Protein AF-A0A1V0TKN7-F1 (afdb_monomer_lite)

Foldseek 3Di:
DDDPPPPDPPLPPPDDDPVLVVVLVVCPPVSDDDPDPPSVVCNCVVVVVVLVVQLCVPPCQVVVPDPDPVVNVVSSVVSSVVVVVVD

Secondary structure (DSSP, 8-state):
-----------------HHHHHHHHHHGGGS-S-TT--HHHHTTHHHHHHHHHHHHTSHHHHH---SSHHHHHHHHHHHHHHHHTT-

Organism: NCBI:txid553510

Radius of gyration: 19.69 Å; chains: 1; bounding box: 36×48×43 Å

pLDDT: mean 71.23, std 16.7, range [33.75, 92.06]

Structure (mmCIF, N/CA/C/O backbone):
data_AF-A0A1V0TKN7-F1
#
_entry.id   AF-A0A1V0TKN7-F1
#
loop_
_atom_site.group_PDB
_atom_site.id
_atom_site.type_symbol
_atom_site.label_atom_id
_atom_site.label_alt_id
_atom_site.label_comp_id
_atom_site.label_asym_id
_atom_site.label_entity_id
_atom_site.label_seq_id
_atom_site.pdbx_PDB_ins_code
_atom_site.Cartn_x
_atom_site.Cartn_y
_atom_site.Cartn_z
_atom_site.occupancy
_atom_site.B_iso_or_equiv
_atom_site.auth_seq_id
_atom_site.auth_comp_id
_atom_site.auth_asym_id
_atom_site.auth_atom_id
_atom_site.pdbx_PDB_model_num
ATOM 1 N N . MET A 1 1 ? 2.518 -18.055 14.065 1.00 36.06 1 MET A N 1
ATOM 2 C CA . MET A 1 1 ? 1.201 -17.479 14.412 1.00 36.06 1 MET A CA 1
ATOM 3 C C . MET A 1 1 ? 1.395 -16.448 15.515 1.00 36.06 1 MET A C 1
ATOM 5 O O . MET A 1 1 ? 1.893 -16.807 16.572 1.00 36.06 1 MET A O 1
ATOM 9 N N . ARG A 1 2 ? 1.114 -15.162 15.267 1.00 33.88 2 ARG A N 1
ATOM 10 C CA . ARG A 1 2 ? 1.075 -14.146 16.333 1.00 33.88 2 ARG A CA 1
ATOM 11 C C . ARG A 1 2 ? -0.401 -13.849 16.599 1.00 33.88 2 ARG A C 1
ATOM 13 O O . ARG A 1 2 ? -1.098 -13.558 15.632 1.00 33.88 2 ARG A O 1
ATOM 20 N N . PRO A 1 3 ? -0.885 -13.962 17.844 1.00 33.75 3 PRO A N 1
ATOM 21 C CA . PRO A 1 3 ? -2.301 -13.799 18.135 1.00 33.75 3 PRO A CA 1
ATOM 22 C C . PRO A 1 3 ? -2.754 -12.388 17.753 1.00 33.75 3 PRO A C 1
ATOM 24 O O . PRO A 1 3 ? -2.005 -11.419 17.928 1.00 33.75 3 PRO A O 1
ATOM 27 N N . CYS A 1 4 ? -3.983 -12.276 17.242 1.00 38.31 4 CYS A N 1
ATOM 28 C CA . CYS A 1 4 ? -4.685 -11.014 17.055 1.00 38.31 4 CYS A CA 1
ATOM 29 C C . CYS A 1 4 ? -4.748 -10.298 18.408 1.00 38.31 4 CYS A C 1
ATOM 31 O O . CYS A 1 4 ? -5.618 -10.576 19.233 1.00 38.31 4 CYS A O 1
ATOM 33 N N . ARG A 1 5 ? -3.798 -9.392 18.675 1.00 46.47 5 ARG A N 1
ATOM 34 C CA . ARG A 1 5 ? -3.867 -8.507 19.839 1.00 46.47 5 ARG A CA 1
ATOM 35 C C . ARG A 1 5 ? -5.179 -7.742 19.707 1.00 46.47 5 ARG A C 1
ATOM 37 O O . ARG A 1 5 ? -5.310 -6.932 18.790 1.00 46.47 5 ARG A O 1
ATOM 44 N N . ARG A 1 6 ? -6.151 -8.030 20.584 1.00 46.09 6 ARG A N 1
ATOM 45 C CA . ARG A 1 6 ? -7.366 -7.223 20.748 1.00 46.09 6 ARG A CA 1
ATOM 46 C C . ARG A 1 6 ? -6.908 -5.778 20.890 1.00 46.09 6 ARG A C 1
ATOM 48 O O . ARG A 1 6 ? -6.336 -5.408 21.911 1.00 46.09 6 ARG A O 1
ATOM 55 N N . ALA A 1 7 ? -7.096 -4.990 19.837 1.00 46.09 7 ALA A N 1
ATOM 56 C CA . ALA A 1 7 ? -6.842 -3.568 19.894 1.00 46.09 7 ALA A CA 1
ATOM 57 C C . ALA A 1 7 ? -7.810 -3.008 20.936 1.00 46.09 7 ALA A C 1
ATOM 59 O O . ALA A 1 7 ? -9.028 -3.108 20.773 1.00 46.09 7 ALA A O 1
ATOM 60 N N . ALA A 1 8 ? -7.258 -2.487 22.031 1.00 43.69 8 ALA A N 1
ATOM 61 C CA . ALA A 1 8 ? -8.008 -1.684 22.975 1.00 43.69 8 ALA A CA 1
ATOM 62 C C . ALA A 1 8 ? -8.813 -0.650 22.179 1.00 43.69 8 ALA A C 1
ATOM 64 O O . ALA A 1 8 ? -8.299 -0.048 21.231 1.00 43.69 8 ALA A O 1
ATOM 65 N N . ARG A 1 9 ? -10.096 -0.506 22.524 1.00 43.84 9 ARG A N 1
ATOM 66 C CA . ARG A 1 9 ? -11.015 0.468 21.931 1.00 43.84 9 ARG A CA 1
ATOM 67 C C . ARG A 1 9 ? -10.557 1.881 22.283 1.00 43.84 9 ARG A C 1
ATOM 69 O O . ARG A 1 9 ? -11.174 2.559 23.094 1.00 43.84 9 ARG A O 1
ATOM 76 N N . THR A 1 10 ? -9.503 2.356 21.648 1.00 47.59 10 THR A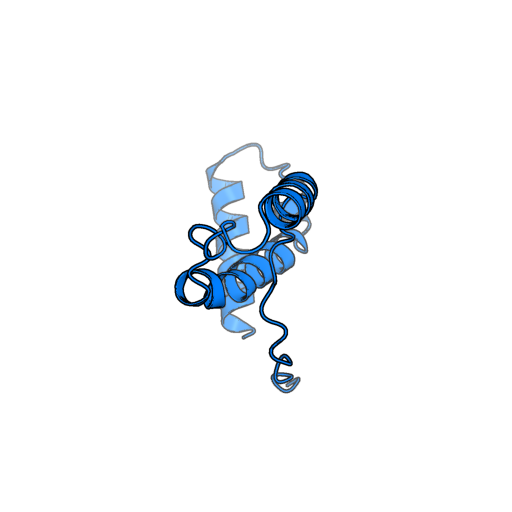 N 1
ATOM 77 C CA . THR A 1 10 ? -9.257 3.784 21.532 1.00 47.59 10 THR A CA 1
ATOM 78 C C . THR A 1 10 ? -9.897 4.163 20.213 1.00 47.59 10 THR A C 1
ATOM 80 O O . THR A 1 10 ? -9.281 4.053 19.156 1.00 47.59 10 THR A O 1
ATOM 83 N N . GLY A 1 11 ? -11.192 4.499 20.252 1.00 42.59 11 GLY A N 1
ATOM 84 C CA . GLY A 1 11 ? -11.837 5.112 19.096 1.00 42.59 11 GLY A CA 1
ATOM 85 C C . GLY A 1 11 ? -10.949 6.270 18.663 1.00 42.59 11 GLY A C 1
ATOM 86 O O . GLY A 1 11 ? -10.656 7.129 19.498 1.00 42.59 11 GLY A O 1
ATOM 87 N N . LEU A 1 12 ? -10.439 6.238 17.427 1.00 46.88 12 LEU A N 1
ATOM 88 C CA . LEU A 1 12 ? -9.613 7.317 16.900 1.00 46.88 12 LEU A CA 1
ATOM 89 C C . LEU A 1 12 ? -10.453 8.588 16.959 1.00 46.88 12 LEU A C 1
ATOM 91 O O . LEU A 1 12 ? -11.324 8.841 16.128 1.00 46.88 12 LEU A O 1
ATOM 95 N N . ARG A 1 13 ? -10.225 9.361 18.017 1.00 45.69 13 ARG A N 1
ATOM 96 C CA . ARG A 1 13 ? -10.773 10.690 18.182 1.00 45.69 13 ARG A CA 1
ATOM 97 C C . ARG A 1 13 ? -9.937 11.534 17.234 1.00 45.69 13 ARG A C 1
ATOM 99 O O . ARG A 1 13 ? -8.844 11.960 17.597 1.00 45.69 13 ARG A O 1
ATOM 106 N N . LEU A 1 14 ? -10.403 11.679 15.993 1.00 54.38 14 LEU A N 1
ATOM 107 C CA . LEU A 1 14 ? -9.840 12.666 15.080 1.00 54.38 14 LEU A CA 1
ATOM 108 C C . LEU A 1 14 ? -9.738 13.983 15.866 1.00 54.38 14 LEU A C 1
ATOM 110 O O . LEU A 1 14 ? -10.723 14.369 16.506 1.00 54.38 14 LEU A O 1
ATOM 114 N N . PRO A 1 15 ? -8.556 14.617 15.934 1.00 53.53 15 PRO A N 1
ATOM 115 C CA . PRO A 1 15 ? -8.379 15.794 16.762 1.00 53.53 15 PRO A CA 1
ATOM 116 C C . PRO A 1 15 ? -9.318 16.886 16.254 1.00 53.53 15 PRO A C 1
ATOM 118 O O . PRO A 1 15 ? -9.200 17.358 15.124 1.00 53.53 15 PRO A O 1
ATOM 121 N N . GLU A 1 16 ? -10.275 17.270 17.095 1.00 60.47 16 GLU A N 1
ATOM 122 C CA . GLU A 1 16 ? -11.126 18.426 16.844 1.00 60.47 16 GLU A CA 1
ATOM 123 C C . GLU A 1 16 ? -10.216 19.645 16.644 1.00 60.47 16 GLU A C 1
ATOM 125 O O . GLU A 1 16 ? -9.268 19.851 17.416 1.00 60.47 16 GLU A O 1
ATOM 130 N N . ARG A 1 17 ? -10.451 20.433 15.583 1.00 61.19 17 ARG A N 1
ATOM 131 C CA . ARG A 1 17 ? -9.615 21.608 15.297 1.00 61.19 17 ARG A CA 1
ATOM 132 C C . ARG A 1 17 ? -9.600 22.493 16.545 1.00 61.19 17 ARG A C 1
ATOM 134 O O . ARG A 1 17 ? -10.660 22.807 17.079 1.00 61.19 17 ARG A O 1
ATOM 141 N N . LYS A 1 18 ? -8.419 22.938 17.000 1.00 64.75 18 LYS A N 1
ATOM 142 C CA . LYS A 1 18 ? -8.269 23.727 18.246 1.00 64.75 18 LYS A CA 1
ATOM 143 C C . LYS A 1 18 ? -9.270 24.895 18.335 1.00 64.75 18 LYS A C 1
ATOM 145 O O . LYS A 1 18 ? -9.864 25.117 19.385 1.00 64.75 18 LYS A O 1
ATOM 150 N N . ASN A 1 19 ? -9.538 25.559 17.209 1.00 66.88 19 ASN A N 1
ATOM 151 C CA . ASN A 1 19 ? -10.462 26.695 17.125 1.00 66.88 19 ASN A CA 1
ATOM 152 C C . ASN A 1 19 ? -11.940 26.303 17.326 1.00 66.88 19 ASN A C 1
ATOM 154 O O . ASN A 1 19 ? -12.710 27.113 17.834 1.00 66.88 19 ASN A O 1
ATOM 158 N N . GLN A 1 20 ? -12.343 25.071 16.987 1.00 68.44 20 GLN A N 1
ATOM 159 C CA . GLN A 1 20 ? -13.698 24.564 17.250 1.00 68.44 20 GLN A CA 1
ATOM 160 C C . GLN A 1 20 ? -13.934 24.372 18.750 1.00 68.44 20 GLN A C 1
ATOM 162 O O . GLN A 1 20 ? -14.962 24.814 19.259 1.00 68.44 20 GLN A O 1
ATOM 167 N N . LYS A 1 21 ? -12.949 23.821 19.474 1.00 67.56 21 LYS A N 1
ATOM 168 C CA . LYS A 1 21 ? -12.998 23.703 20.941 1.00 67.56 21 LYS A CA 1
ATOM 169 C C . LYS A 1 21 ? -13.138 25.062 21.623 1.00 67.56 21 LYS A C 1
ATOM 171 O O . LYS A 1 21 ? -14.007 25.225 22.473 1.00 67.56 21 LYS A O 1
ATOM 176 N N . VAL A 1 22 ? -12.312 26.032 21.224 1.00 72.69 22 VAL A N 1
ATOM 177 C CA . VAL A 1 22 ? -12.333 27.392 21.791 1.00 72.69 22 VAL A CA 1
ATOM 178 C C . VAL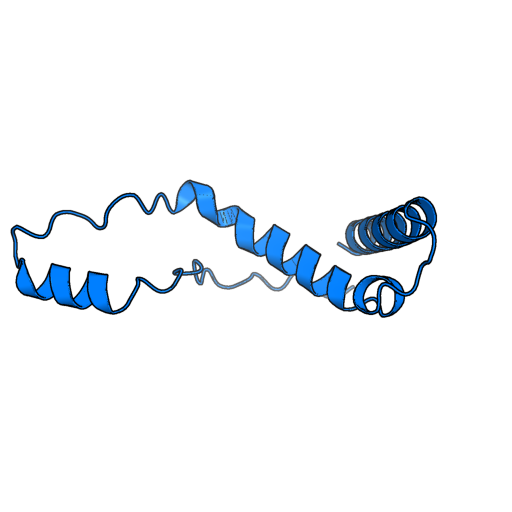 A 1 22 ? -13.663 28.086 21.492 1.00 72.69 22 VAL A C 1
ATOM 180 O O . VAL A 1 22 ? -14.266 28.673 22.383 1.00 72.69 22 VAL A O 1
ATOM 183 N N . ASN A 1 23 ? -14.172 27.984 20.262 1.00 74.62 23 ASN A N 1
ATOM 184 C CA . ASN A 1 23 ? -15.449 28.593 19.887 1.00 74.62 23 ASN A CA 1
ATOM 185 C C . ASN A 1 23 ? -16.643 27.927 20.598 1.00 74.62 23 ASN A C 1
ATOM 187 O O . ASN A 1 23 ? -17.596 28.604 20.971 1.00 74.62 23 ASN A O 1
ATOM 191 N N . ARG A 1 24 ? -16.577 26.613 20.854 1.00 70.31 24 ARG A N 1
ATOM 192 C CA . ARG A 1 24 ? -17.576 25.893 21.657 1.00 70.31 24 ARG A CA 1
ATOM 193 C C . ARG A 1 24 ? -17.545 26.320 23.123 1.00 70.31 24 ARG A C 1
ATOM 195 O O . ARG A 1 24 ? -18.601 26.575 23.687 1.00 70.31 24 ARG A O 1
ATOM 202 N N . GLN A 1 25 ? -16.356 26.457 23.711 1.00 73.12 25 GLN A N 1
ATOM 203 C CA . GLN A 1 25 ? -16.198 26.986 25.071 1.00 73.12 25 GLN A CA 1
ATOM 204 C C . GLN A 1 25 ? -16.758 28.410 25.189 1.00 73.12 25 GLN A C 1
ATOM 206 O O . GLN A 1 25 ? -17.451 28.705 26.155 1.00 73.12 25 GLN A O 1
ATOM 211 N N . ARG A 1 26 ? -16.544 29.262 24.174 1.00 76.38 26 ARG A N 1
ATOM 212 C CA . ARG A 1 26 ? -17.115 30.621 24.115 1.00 76.38 26 ARG A CA 1
ATOM 213 C C . ARG A 1 26 ? -18.643 30.645 24.003 1.00 76.38 26 ARG A C 1
ATOM 215 O O . ARG A 1 26 ? -19.258 31.583 24.487 1.00 76.38 26 ARG A O 1
ATOM 222 N N . ARG A 1 27 ? -19.253 29.641 23.364 1.00 72.94 27 ARG A N 1
ATOM 223 C CA . ARG A 1 27 ? -20.714 29.548 23.169 1.00 72.94 27 ARG A CA 1
ATOM 224 C C . ARG A 1 27 ? -21.460 28.925 24.357 1.00 72.94 27 ARG A C 1
ATOM 226 O O . ARG A 1 27 ? -22.688 28.962 24.371 1.00 72.94 27 ARG A O 1
ATOM 233 N N . GLY A 1 28 ? -20.753 28.365 25.343 1.00 71.19 28 GLY A N 1
ATOM 234 C CA . GLY A 1 28 ? -21.357 27.816 26.561 1.00 71.19 28 GLY A CA 1
ATOM 235 C C . GLY A 1 28 ? -22.456 26.784 26.272 1.00 71.19 28 GLY A C 1
ATOM 236 O O . GLY A 1 28 ? -22.309 25.935 25.394 1.00 71.19 28 GLY A O 1
ATOM 237 N N . SER A 1 29 ? -23.580 26.874 26.985 1.00 65.56 29 SER A N 1
ATOM 238 C CA . SER A 1 29 ? -24.750 25.993 26.832 1.00 65.56 29 SER A CA 1
ATOM 239 C C . SER A 1 29 ? -25.466 26.108 25.476 1.00 65.56 29 SER A C 1
ATOM 241 O O . SER A 1 29 ? -26.178 25.183 25.095 1.00 65.56 29 SER A O 1
ATOM 243 N N . GLN A 1 30 ? -25.250 27.192 24.719 1.00 68.38 30 GLN A N 1
ATOM 244 C CA . GLN A 1 30 ? -25.758 27.351 23.346 1.00 68.38 30 GLN A CA 1
ATOM 245 C C . GLN A 1 30 ? -24.851 26.686 22.299 1.00 68.38 30 GLN A C 1
ATOM 247 O O . GLN A 1 30 ? -25.204 26.570 21.122 1.00 68.38 30 GLN A O 1
ATOM 252 N N . GLY A 1 31 ? -23.661 26.242 22.708 1.00 64.44 31 GLY A N 1
ATOM 253 C CA . GLY A 1 31 ? -22.771 25.431 21.894 1.00 64.44 31 GLY A CA 1
ATOM 254 C C . GLY A 1 31 ? -23.332 24.022 21.775 1.00 64.44 31 GLY A C 1
ATOM 255 O O . GLY A 1 31 ? -22.929 23.139 22.533 1.00 64.44 31 GLY A O 1
ATOM 256 N N . GLY A 1 32 ? -24.263 23.832 20.838 1.00 64.31 32 GLY A N 1
ATOM 257 C CA . GLY A 1 32 ? -24.897 22.548 20.548 1.00 64.31 32 GLY A CA 1
ATOM 258 C C . GLY A 1 32 ? -23.908 21.388 20.336 1.00 64.31 32 GLY A C 1
ATOM 259 O O . GLY A 1 32 ? -22.684 21.576 20.325 1.00 64.31 32 GLY A O 1
ATOM 260 N N . PRO A 1 33 ? -24.419 20.155 20.178 1.00 59.22 33 PRO A N 1
ATOM 261 C CA . PRO A 1 33 ? -23.586 18.969 20.025 1.00 59.22 33 PRO A CA 1
ATOM 262 C C . PRO A 1 33 ? -22.538 19.161 18.920 1.00 59.22 33 PRO A C 1
ATOM 264 O O . PRO A 1 33 ? -22.837 19.807 17.909 1.00 59.22 33 PRO A O 1
ATOM 267 N N . PRO A 1 34 ? -21.315 18.623 19.092 1.00 61.41 34 PRO A N 1
ATOM 268 C CA . PRO A 1 34 ? -20.275 18.727 18.078 1.00 61.41 34 PRO A CA 1
ATOM 269 C C . PRO A 1 34 ? -20.839 18.262 16.736 1.00 61.41 34 PRO A C 1
ATOM 271 O O . PRO A 1 34 ? -21.388 17.166 16.613 1.00 61.41 34 PRO A O 1
ATOM 274 N N . THR A 1 35 ? -20.765 19.146 15.748 1.00 60.19 35 THR A N 1
ATOM 275 C CA . THR A 1 35 ? -21.451 18.994 14.471 1.00 60.19 35 THR A CA 1
ATOM 276 C C . THR A 1 35 ? -20.891 17.773 13.738 1.00 60.19 35 THR A C 1
ATOM 278 O O . THR A 1 35 ? -19.737 17.766 13.318 1.00 60.19 35 THR A O 1
ATOM 281 N N . GLY A 1 36 ? -21.705 16.723 13.600 1.00 56.28 36 GLY A N 1
ATOM 282 C CA . GLY A 1 36 ? -21.523 15.688 12.579 1.00 56.28 36 GLY A CA 1
ATOM 283 C C . GLY A 1 36 ? -20.436 14.630 12.803 1.00 56.28 36 GLY A C 1
ATOM 284 O O . GLY A 1 36 ? -20.027 13.998 11.830 1.00 56.28 36 GLY A O 1
ATOM 285 N N . PHE A 1 37 ? -19.972 14.369 14.031 1.00 54.00 37 PHE A N 1
ATOM 286 C CA . PHE A 1 37 ? -19.088 13.216 14.266 1.00 54.00 37 PHE A CA 1
ATOM 287 C C . PHE A 1 37 ? -19.898 11.925 14.449 1.00 54.00 37 PHE A C 1
ATOM 289 O O . PHE A 1 37 ? -20.139 11.463 15.564 1.00 54.00 37 PHE A O 1
ATOM 296 N N . VAL A 1 38 ? -20.327 11.323 13.337 1.00 54.94 38 VAL A N 1
ATOM 297 C CA . VAL A 1 38 ? -20.937 9.986 13.351 1.00 54.94 38 VAL A CA 1
ATOM 298 C C . VAL A 1 38 ? -19.822 8.958 13.504 1.00 54.94 38 VAL A C 1
ATOM 300 O O . VAL A 1 38 ? -19.255 8.456 12.534 1.00 54.94 38 VAL A O 1
ATOM 303 N N . GLN A 1 39 ? -19.505 8.655 14.758 1.00 57.16 39 GLN A N 1
ATOM 304 C CA . GLN A 1 39 ? -18.473 7.703 15.166 1.00 57.16 39 GLN A CA 1
ATOM 305 C C . GLN A 1 39 ? -18.633 6.342 14.461 1.00 57.16 39 GLN A C 1
ATOM 307 O O . GLN A 1 39 ? -17.640 5.744 14.056 1.00 57.16 39 GLN A O 1
ATOM 312 N N . ALA A 1 40 ? -19.880 5.919 14.205 1.00 58.81 40 ALA A N 1
ATOM 313 C CA . ALA A 1 40 ? -20.224 4.687 13.490 1.00 58.81 40 ALA A CA 1
ATOM 314 C C . ALA A 1 40 ? -19.650 4.612 12.062 1.00 58.81 40 ALA A C 1
ATOM 316 O O . ALA A 1 40 ? -19.244 3.537 11.624 1.00 58.81 40 ALA A O 1
ATOM 317 N N . ARG A 1 41 ? -19.542 5.743 11.348 1.00 58.81 41 ARG A N 1
ATOM 318 C CA . ARG A 1 41 ? -19.004 5.777 9.975 1.00 58.81 41 ARG A CA 1
ATOM 319 C C . ARG A 1 41 ? -17.472 5.675 9.940 1.00 58.81 41 ARG A C 1
ATOM 321 O O . ARG A 1 41 ? -16.915 5.327 8.906 1.00 58.81 41 ARG A O 1
ATOM 328 N N . TYR A 1 42 ? -16.800 5.939 11.064 1.00 60.78 42 TYR A N 1
ATOM 329 C CA . TYR A 1 42 ? -15.336 6.016 11.169 1.00 60.78 42 TYR A CA 1
ATOM 330 C C . TYR A 1 42 ? -14.677 4.831 11.894 1.00 60.78 42 TYR A C 1
ATOM 332 O O . TYR A 1 42 ? -13.452 4.784 11.996 1.00 60.78 42 TYR A O 1
ATOM 340 N N . VAL A 1 43 ? -15.448 3.849 12.376 1.00 65.25 43 VAL A N 1
ATOM 341 C CA . VAL A 1 43 ? -14.896 2.699 13.123 1.00 65.25 43 VAL A CA 1
ATOM 342 C C . VAL A 1 43 ? -1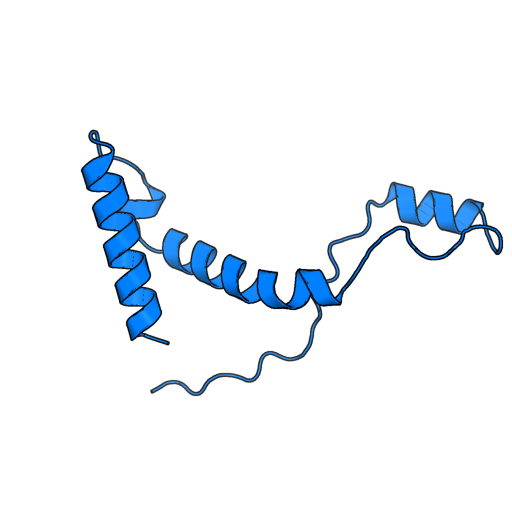3.952 1.854 12.263 1.00 65.25 43 VAL A C 1
ATOM 344 O O . VAL A 1 43 ? -12.920 1.392 12.747 1.00 65.25 43 VAL A O 1
ATOM 347 N N . ARG A 1 44 ? -14.265 1.692 10.973 1.00 68.50 44 ARG A N 1
ATOM 348 C CA . ARG A 1 44 ? -13.485 0.848 10.054 1.00 68.50 44 ARG A CA 1
ATOM 349 C C . ARG A 1 44 ? -12.298 1.564 9.402 1.00 68.50 44 ARG A C 1
ATOM 351 O O . ARG A 1 44 ? -11.450 0.904 8.808 1.00 68.50 44 ARG A O 1
ATOM 358 N N . SER A 1 45 ? -12.170 2.886 9.555 1.00 68.25 45 SER A N 1
ATOM 359 C CA . SER A 1 45 ? -11.061 3.653 8.960 1.00 68.25 45 SER A CA 1
ATOM 360 C C . SER A 1 45 ? -9.695 3.219 9.496 1.00 68.25 45 SER A C 1
ATOM 362 O O . SER A 1 45 ? -8.729 3.174 8.746 1.00 68.25 45 SER A O 1
ATOM 364 N N . ASN A 1 46 ? -9.625 2.793 10.760 1.00 79.06 46 ASN A N 1
ATOM 365 C CA . ASN A 1 46 ? -8.399 2.272 11.370 1.00 79.06 46 ASN A CA 1
ATOM 366 C C . ASN A 1 46 ? -7.884 0.987 10.687 1.00 79.06 46 ASN A C 1
ATOM 368 O O . ASN A 1 46 ? -6.689 0.705 10.707 1.00 79.06 46 ASN A O 1
ATOM 372 N N . GLU A 1 47 ? -8.773 0.174 10.109 1.00 78.75 47 GLU A N 1
ATOM 373 C CA . GLU A 1 47 ? -8.383 -1.029 9.359 1.00 78.75 47 GLU A CA 1
ATOM 374 C C . GLU A 1 47 ? -7.752 -0.630 8.025 1.00 78.75 47 GLU A C 1
ATOM 376 O O . GLU A 1 47 ? -6.660 -1.084 7.689 1.00 78.75 47 GLU A O 1
ATOM 381 N N . VAL A 1 48 ? -8.398 0.297 7.315 1.00 80.94 48 VAL A N 1
ATOM 382 C CA . VAL A 1 48 ? -7.908 0.845 6.045 1.00 80.94 48 VAL A CA 1
ATOM 383 C C . VAL A 1 48 ? -6.562 1.549 6.234 1.00 80.94 48 VAL A C 1
ATOM 385 O O . VAL A 1 48 ? -5.619 1.284 5.491 1.00 80.94 48 VAL A O 1
ATOM 388 N N . GLU A 1 49 ? -6.431 2.393 7.258 1.00 82.69 49 GLU A N 1
ATOM 389 C CA . GLU A 1 49 ? -5.184 3.090 7.588 1.00 82.69 49 GLU A CA 1
ATOM 390 C C . GLU A 1 49 ? -4.055 2.116 7.924 1.00 82.69 49 GLU A C 1
ATOM 392 O O . GLU A 1 49 ? -2.932 2.292 7.445 1.00 82.69 49 GLU A O 1
ATOM 397 N N . ARG A 1 50 ? -4.340 1.051 8.686 1.00 83.69 50 ARG A N 1
ATOM 398 C CA . ARG A 1 50 ? -3.356 -0.002 8.965 1.00 83.69 50 ARG A CA 1
ATOM 399 C C . ARG A 1 50 ? -2.918 -0.723 7.695 1.00 83.69 50 ARG A C 1
ATOM 401 O O . ARG A 1 50 ? -1.720 -0.951 7.530 1.00 83.69 50 ARG A O 1
ATOM 408 N N . CYS A 1 51 ? -3.844 -1.025 6.787 1.00 83.75 51 CYS A N 1
ATOM 409 C CA . CYS A 1 51 ? -3.512 -1.636 5.503 1.00 83.75 51 CYS A CA 1
ATOM 410 C C . CYS A 1 51 ? -2.641 -0.718 4.639 1.00 83.75 51 CYS A C 1
ATOM 412 O O . CYS A 1 51 ? -1.619 -1.154 4.113 1.00 83.75 51 CYS A O 1
ATOM 414 N N . ILE A 1 52 ? -2.979 0.569 4.556 1.00 83.62 52 ILE A N 1
ATOM 415 C CA . ILE A 1 52 ? -2.181 1.561 3.823 1.00 83.62 52 ILE A CA 1
ATOM 416 C C . ILE A 1 52 ? -0.793 1.715 4.453 1.00 83.62 52 ILE A C 1
ATOM 418 O O . ILE A 1 52 ? 0.204 1.786 3.737 1.00 83.62 52 ILE A O 1
ATOM 422 N N . ASN A 1 53 ? -0.699 1.740 5.782 1.00 87.25 53 ASN A N 1
ATOM 423 C CA . ASN A 1 53 ? 0.584 1.845 6.468 1.00 87.25 53 ASN A CA 1
ATOM 424 C C . ASN A 1 53 ? 1.458 0.599 6.239 1.00 87.25 53 ASN A C 1
ATOM 426 O O . ASN A 1 53 ? 2.665 0.717 6.047 1.00 87.25 53 ASN A O 1
ATOM 430 N N . ALA A 1 54 ? 0.851 -0.588 6.179 1.00 86.38 54 ALA A N 1
ATOM 431 C CA . ALA A 1 54 ? 1.549 -1.817 5.815 1.00 86.38 54 ALA A CA 1
ATOM 432 C C . ALA A 1 54 ? 2.004 -1.815 4.344 1.00 86.38 54 ALA A C 1
ATOM 434 O O . ALA A 1 54 ? 3.129 -2.221 4.061 1.00 86.38 54 ALA A O 1
ATOM 435 N N . LEU A 1 55 ? 1.183 -1.296 3.422 1.00 87.75 55 LEU A N 1
ATOM 436 C CA . LEU A 1 55 ? 1.552 -1.117 2.011 1.00 87.75 55 LEU A CA 1
ATOM 437 C C . LEU A 1 55 ? 2.742 -0.163 1.840 1.00 87.75 55 LEU A C 1
ATOM 439 O O . LEU A 1 55 ? 3.648 -0.438 1.057 1.00 87.75 55 LEU A O 1
ATOM 443 N N . LYS A 1 56 ? 2.792 0.916 2.626 1.00 86.25 56 LYS A N 1
ATOM 444 C CA . LYS A 1 56 ? 3.933 1.848 2.658 1.00 86.25 56 LYS A CA 1
ATOM 445 C C . LYS A 1 56 ? 5.227 1.215 3.185 1.00 86.25 56 LYS A C 1
ATOM 447 O O . LYS A 1 56 ? 6.297 1.759 2.943 1.00 86.25 56 LYS A O 1
ATOM 452 N N . GLY A 1 57 ? 5.155 0.067 3.864 1.00 86.06 57 GLY A N 1
ATOM 453 C CA . GLY A 1 57 ? 6.333 -0.706 4.267 1.00 86.06 57 GLY A CA 1
ATOM 454 C C . GLY A 1 57 ? 7.025 -1.431 3.107 1.00 86.06 57 GLY A C 1
ATOM 455 O O . GLY A 1 57 ? 8.191 -1.806 3.224 1.00 86.06 57 GLY A O 1
ATOM 456 N N . PHE A 1 58 ? 6.347 -1.62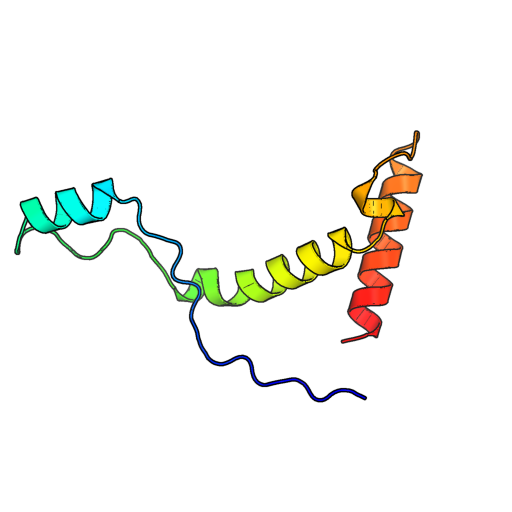1 1.971 1.00 86.62 58 PHE A N 1
ATOM 457 C CA . PHE A 1 58 ? 6.957 -2.227 0.793 1.00 86.62 58 PHE A CA 1
ATOM 458 C C . PHE A 1 58 ? 7.752 -1.173 0.031 1.00 86.62 58 PHE A C 1
ATOM 460 O O . PHE A 1 58 ? 7.177 -0.274 -0.580 1.00 86.62 58 PHE A O 1
ATOM 467 N N . ARG A 1 59 ? 9.083 -1.312 0.019 1.00 86.38 59 ARG A N 1
ATOM 468 C CA . ARG A 1 59 ? 9.992 -0.362 -0.642 1.00 86.38 59 ARG A CA 1
ATOM 469 C C . ARG A 1 59 ? 9.595 -0.089 -2.095 1.00 86.38 59 ARG A C 1
ATOM 471 O O . ARG A 1 59 ? 9.537 1.069 -2.470 1.00 86.38 59 ARG A O 1
ATOM 478 N N . ALA A 1 60 ? 9.237 -1.121 -2.864 1.00 83.81 60 ALA A N 1
ATOM 479 C CA . ALA A 1 60 ? 8.794 -0.977 -4.256 1.00 83.81 60 ALA A CA 1
ATOM 480 C C . ALA A 1 60 ? 7.566 -0.055 -4.409 1.00 83.81 60 ALA A C 1
ATOM 482 O O . ALA A 1 60 ? 7.529 0.787 -5.302 1.00 83.81 60 ALA A O 1
ATOM 483 N N . VAL A 1 61 ? 6.599 -0.164 -3.492 1.00 84.62 61 VAL A N 1
ATOM 484 C CA . VAL A 1 61 ? 5.395 0.682 -3.466 1.00 84.62 61 VAL A CA 1
ATOM 485 C C . VAL A 1 61 ? 5.727 2.092 -2.967 1.00 84.62 61 VAL A C 1
ATOM 487 O O . VAL A 1 61 ? 5.255 3.073 -3.536 1.00 84.62 61 VAL A O 1
ATOM 490 N N . ALA A 1 62 ? 6.556 2.205 -1.927 1.00 86.00 62 ALA A N 1
ATOM 491 C CA . ALA A 1 62 ? 6.905 3.476 -1.298 1.00 86.00 62 ALA A CA 1
ATOM 492 C C . ALA A 1 62 ? 7.751 4.377 -2.202 1.00 86.00 62 ALA A C 1
ATOM 494 O O . ALA A 1 62 ? 7.550 5.589 -2.231 1.00 86.00 62 ALA A O 1
ATOM 495 N N . THR A 1 63 ? 8.699 3.796 -2.937 1.00 85.69 63 THR A N 1
ATOM 496 C CA . THR A 1 63 ? 9.637 4.571 -3.752 1.00 85.69 63 THR A CA 1
ATOM 497 C C . THR A 1 63 ? 9.083 4.952 -5.120 1.00 85.69 63 THR A C 1
ATOM 499 O O . THR A 1 63 ? 9.632 5.849 -5.745 1.00 85.69 63 THR A O 1
ATOM 502 N N . ARG A 1 64 ? 8.016 4.286 -5.595 1.00 82.75 64 ARG A N 1
ATOM 503 C CA . ARG A 1 64 ? 7.320 4.581 -6.864 1.00 82.75 64 ARG A CA 1
ATOM 504 C C . ARG A 1 64 ? 8.274 4.863 -8.045 1.00 82.75 64 ARG A C 1
ATOM 506 O O . ARG A 1 64 ? 8.092 5.824 -8.784 1.00 82.75 64 ARG A O 1
ATOM 513 N N . TYR A 1 65 ? 9.295 4.023 -8.228 1.00 80.62 65 TYR A N 1
ATOM 514 C CA . TYR A 1 65 ? 10.263 4.170 -9.329 1.00 80.62 65 TYR A CA 1
ATOM 515 C C . TYR A 1 65 ? 9.826 3.483 -10.632 1.00 80.62 65 TYR A C 1
ATOM 517 O O . TYR A 1 65 ? 10.524 3.562 -11.643 1.00 80.62 65 TYR A O 1
ATOM 525 N N . ASP A 1 66 ? 8.669 2.823 -10.636 1.00 80.88 66 ASP A N 1
ATOM 526 C CA . ASP A 1 66 ? 8.129 2.184 -11.828 1.00 80.88 66 ASP A CA 1
ATOM 527 C C . ASP A 1 66 ? 7.762 3.225 -12.893 1.00 80.88 66 ASP A C 1
ATOM 529 O O . ASP A 1 66 ? 6.854 4.037 -12.717 1.00 80.88 66 ASP A O 1
ATOM 533 N N . LYS A 1 67 ? 8.439 3.167 -14.046 1.00 84.50 67 LYS A N 1
ATOM 534 C CA . LYS A 1 67 ? 8.168 4.051 -15.197 1.00 84.50 67 LYS A CA 1
ATOM 535 C C . LYS A 1 67 ? 6.796 3.815 -15.836 1.00 84.50 67 LYS A C 1
ATOM 537 O O . LYS A 1 67 ? 6.311 4.661 -16.579 1.00 84.50 67 LYS A O 1
ATOM 542 N N . ARG A 1 68 ? 6.192 2.645 -15.608 1.00 90.50 68 ARG A N 1
ATOM 543 C CA . ARG A 1 68 ? 4.945 2.215 -16.251 1.00 90.50 68 ARG A CA 1
ATOM 544 C C . ARG A 1 68 ? 3.862 1.999 -15.199 1.00 90.50 68 ARG A C 1
ATOM 546 O O . ARG A 1 68 ? 4.066 1.259 -14.239 1.00 90.50 68 ARG A O 1
ATOM 553 N N . ALA A 1 69 ? 2.690 2.594 -15.422 1.00 88.25 69 ALA A N 1
ATOM 554 C CA . ALA A 1 69 ? 1.577 2.552 -14.473 1.00 88.25 69 ALA A CA 1
ATOM 555 C C . ALA A 1 69 ? 1.126 1.119 -14.142 1.00 88.25 69 ALA A C 1
ATOM 557 O O . ALA A 1 69 ? 0.858 0.816 -12.984 1.00 88.25 69 ALA A O 1
ATOM 558 N N . TYR A 1 70 ? 1.102 0.213 -15.124 1.00 91.44 70 TYR A N 1
ATOM 559 C CA . TYR A 1 70 ? 0.683 -1.172 -14.892 1.00 91.44 70 TYR A CA 1
ATOM 560 C C . TYR A 1 70 ? 1.655 -1.953 -13.995 1.00 91.44 70 TYR A C 1
ATOM 562 O O . TYR A 1 70 ? 1.217 -2.819 -13.244 1.00 91.44 70 TYR A O 1
ATOM 570 N N . VAL A 1 71 ? 2.958 -1.636 -14.027 1.00 89.31 71 VAL A N 1
ATOM 571 C CA . VAL A 1 71 ? 3.949 -2.284 -13.153 1.00 89.31 71 VAL A CA 1
ATOM 572 C C . VAL A 1 71 ? 3.714 -1.839 -11.715 1.00 89.31 71 VAL A C 1
ATOM 574 O O . VAL A 1 71 ? 3.603 -2.678 -10.827 1.00 89.31 71 VAL A O 1
ATOM 577 N N . PHE A 1 72 ? 3.502 -0.537 -11.505 1.00 88.44 72 PHE A N 1
ATOM 578 C CA . PHE A 1 72 ? 3.134 0.005 -10.199 1.00 88.44 72 PHE A CA 1
ATOM 579 C C . PHE A 1 72 ? 1.813 -0.584 -9.669 1.00 88.44 72 PHE A C 1
ATOM 581 O O . PHE A 1 72 ? 1.716 -0.985 -8.512 1.00 88.44 72 PHE A O 1
ATOM 588 N N . HIS A 1 73 ? 0.784 -0.695 -10.512 1.00 90.62 73 HIS A N 1
ATOM 589 C CA . HIS A 1 73 ? -0.474 -1.330 -10.109 1.00 90.62 73 HIS A CA 1
ATOM 590 C C . HIS A 1 73 ? -0.299 -2.819 -9.780 1.00 90.62 73 HIS A C 1
ATOM 592 O O . HIS A 1 73 ? -0.894 -3.301 -8.813 1.00 90.62 73 HIS A O 1
ATOM 598 N N . GLY A 1 74 ? 0.548 -3.535 -10.523 1.00 92.06 74 GLY A N 1
ATOM 599 C CA . GLY A 1 74 ? 0.896 -4.926 -10.242 1.00 92.06 74 GLY A CA 1
ATOM 600 C C . GLY A 1 74 ? 1.592 -5.087 -8.891 1.00 92.06 74 GLY A C 1
ATOM 601 O O . GLY A 1 74 ? 1.193 -5.937 -8.094 1.00 92.06 74 GLY A O 1
ATOM 602 N N . THR A 1 75 ? 2.572 -4.234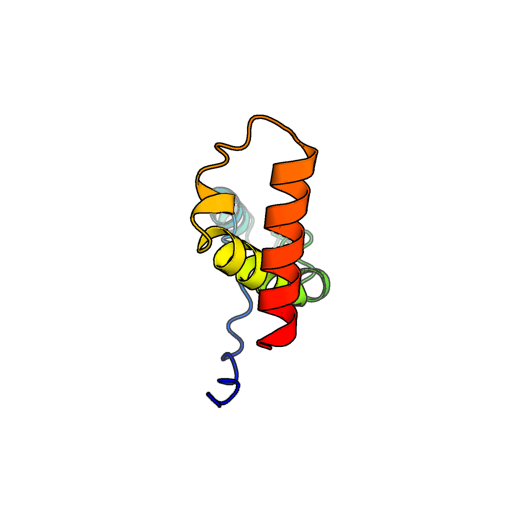 -8.580 1.00 90.69 75 THR A N 1
ATOM 603 C CA . THR A 1 75 ? 3.296 -4.286 -7.299 1.00 90.69 75 THR A CA 1
ATOM 604 C C . THR A 1 75 ? 2.390 -3.956 -6.114 1.00 90.69 75 THR A C 1
ATOM 606 O O . THR A 1 75 ? 2.438 -4.655 -5.099 1.00 90.69 75 THR A O 1
ATOM 609 N N . VAL A 1 76 ? 1.502 -2.966 -6.253 1.00 90.56 76 VAL A N 1
ATOM 610 C CA . VAL A 1 76 ? 0.481 -2.647 -5.240 1.00 90.56 76 VAL A CA 1
ATOM 611 C C . VAL A 1 76 ? -0.483 -3.818 -5.038 1.00 90.56 76 VAL A C 1
ATOM 613 O O . VAL A 1 76 ? -0.766 -4.183 -3.897 1.00 90.56 76 VAL A O 1
ATOM 616 N N . THR A 1 77 ? -0.953 -4.441 -6.122 1.00 92.06 77 THR A N 1
ATOM 617 C CA . THR A 1 77 ? -1.887 -5.579 -6.061 1.00 92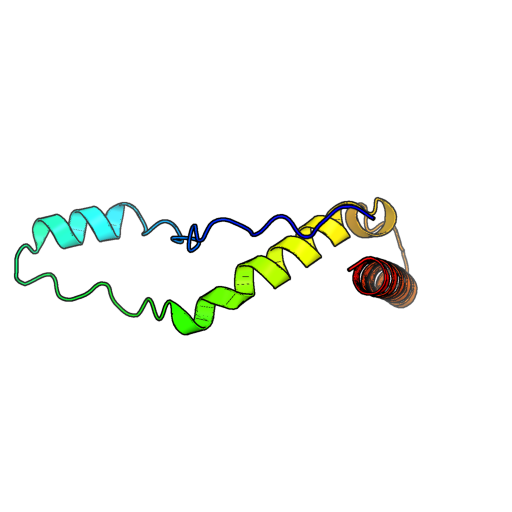.06 77 THR A CA 1
ATOM 618 C C . THR A 1 77 ? -1.250 -6.788 -5.381 1.00 92.06 77 THR A C 1
ATOM 620 O O . THR A 1 77 ? -1.842 -7.369 -4.473 1.00 92.06 77 THR A O 1
ATOM 623 N N . LEU A 1 78 ? -0.010 -7.130 -5.739 1.00 91.12 78 LEU A N 1
ATOM 624 C CA . LEU A 1 78 ? 0.734 -8.219 -5.100 1.00 91.12 78 LEU A CA 1
ATOM 625 C C . LEU A 1 78 ? 0.979 -7.953 -3.609 1.00 91.12 78 LEU A C 1
ATOM 627 O O . LEU A 1 78 ? 0.805 -8.851 -2.783 1.00 91.12 78 LEU A O 1
ATOM 631 N N . ALA A 1 79 ? 1.345 -6.721 -3.246 1.00 90.44 79 ALA A N 1
ATOM 632 C CA . ALA A 1 79 ? 1.529 -6.330 -1.851 1.00 90.44 79 ALA A CA 1
ATOM 633 C C . ALA A 1 79 ? 0.214 -6.412 -1.056 1.00 90.44 79 ALA A C 1
ATOM 635 O O . ALA A 1 79 ? 0.214 -6.894 0.078 1.00 90.44 79 ALA A O 1
ATOM 636 N N . ALA A 1 80 ? -0.909 -6.009 -1.660 1.00 89.62 80 ALA A N 1
ATOM 637 C CA . ALA A 1 80 ? -2.235 -6.109 -1.058 1.00 89.62 80 ALA A CA 1
ATOM 638 C C . ALA A 1 80 ? -2.670 -7.570 -0.859 1.00 89.62 80 ALA A C 1
ATOM 640 O O . ALA A 1 80 ? -3.102 -7.922 0.237 1.00 89.62 80 ALA A O 1
ATOM 641 N N . ILE A 1 81 ? -2.478 -8.437 -1.861 1.00 90.62 81 ILE A N 1
ATOM 642 C CA . ILE A 1 81 ? -2.754 -9.880 -1.753 1.00 90.62 81 ILE A CA 1
ATOM 643 C C . ILE A 1 81 ? -1.900 -10.500 -0.646 1.00 90.62 81 ILE A C 1
ATOM 645 O O . ILE A 1 81 ? -2.409 -11.224 0.207 1.00 90.62 81 ILE A O 1
ATOM 649 N N . ARG A 1 82 ? -0.601 -10.188 -0.605 1.00 89.88 82 ARG A N 1
ATOM 650 C CA . ARG A 1 82 ? 0.295 -10.707 0.434 1.00 89.88 82 ARG A CA 1
ATOM 651 C C . ARG A 1 82 ? -0.092 -10.232 1.834 1.00 89.88 82 ARG A C 1
ATOM 653 O O . ARG A 1 82 ? 0.085 -10.982 2.792 1.00 89.88 82 ARG A O 1
ATOM 660 N N . LEU A 1 83 ? -0.590 -9.005 1.961 1.00 86.81 83 LEU A N 1
ATOM 661 C CA . LEU A 1 83 ? -1.104 -8.494 3.226 1.00 86.81 83 LEU A CA 1
ATOM 662 C C . LEU A 1 83 ? -2.394 -9.218 3.632 1.00 86.81 83 LEU A C 1
ATOM 664 O O . LEU A 1 83 ? -2.524 -9.593 4.792 1.00 86.81 83 LEU A O 1
ATOM 668 N N . TRP A 1 84 ? -3.287 -9.471 2.673 1.00 85.62 84 TRP A N 1
ATOM 669 C CA . TRP A 1 84 ? -4.551 -10.177 2.883 1.00 85.62 84 TRP A CA 1
ATOM 670 C C . TRP A 1 84 ? -4.347 -11.638 3.306 1.00 85.62 84 TRP A C 1
ATOM 672 O O . TRP A 1 84 ? -4.963 -12.083 4.264 1.00 85.62 84 TRP A O 1
ATOM 682 N N . LEU A 1 85 ? -3.406 -12.354 2.679 1.00 86.94 85 LEU A N 1
ATOM 683 C CA . LEU A 1 85 ? -3.046 -13.739 3.031 1.00 86.94 85 LEU A CA 1
ATOM 684 C C . LEU A 1 85 ? -2.316 -13.881 4.377 1.00 86.94 85 LEU A C 1
ATOM 686 O O . LEU A 1 85 ? -2.100 -14.991 4.858 1.00 86.94 85 LEU A O 1
ATOM 690 N N . ARG A 1 86 ? -1.838 -12.773 4.945 1.00 73.88 86 ARG A N 1
ATOM 691 C CA . ARG A 1 86 ? -1.082 -12.749 6.204 1.00 73.88 86 ARG A CA 1
ATOM 692 C C . ARG A 1 86 ? -1.961 -12.381 7.405 1.00 73.88 86 ARG A C 1
ATOM 694 O O . ARG A 1 86 ? -1.467 -12.442 8.535 1.00 73.88 86 ARG A O 1
ATOM 701 N N . CYS A 1 87 ? -3.201 -11.969 7.148 1.00 54.44 87 CYS A N 1
ATOM 702 C CA . CYS A 1 87 ? -4.230 -11.722 8.149 1.00 54.44 87 CYS A CA 1
ATOM 703 C C . CYS A 1 87 ? -4.847 -13.022 8.663 1.00 54.44 87 CYS A C 1
ATOM 705 O O . CYS A 1 87 ? -4.930 -13.995 7.886 1.00 54.44 87 CYS A O 1
#

Sequence (87 aa):
MRPCRRAARTGLRLPERKNQKVNRQRRGSQGGPPTGFVQARYVRSNEVERCINALKGFRAVATRYDKRAYVFHGTVTLAAIRLWLRC